Protein AF-A0A968P092-F1 (afdb_monomer_lite)

Foldseek 3Di:
DQKDQDFAFDADPVRHRPDTPGLGIHGHFDDDPDPVNRVVRVVVSQVVVQVVQVVVVHGDDDDQFAPPDQWADHDPPDPDPVVNVVCRRCSRGDDDDDDDDDDPVPDDD

Structure (mmCIF, N/CA/C/O backbone):
data_AF-A0A968P092-F1
#
_entry.id   AF-A0A968P092-F1
#
loop_
_atom_site.group_PDB
_atom_site.id
_atom_site.type_symbol
_atom_site.label_atom_id
_atom_site.label_alt_id
_atom_site.label_comp_id
_atom_site.label_asym_id
_atom_site.label_entity_id
_atom_site.label_seq_id
_atom_site.pdbx_PDB_ins_code
_atom_site.Cartn_x
_atom_site.Cartn_y
_atom_site.Cartn_z
_atom_site.occupancy
_atom_site.B_iso_or_equiv
_atom_site.auth_seq_id
_atom_site.auth_comp_id
_atom_site.auth_asym_id
_atom_site.auth_atom_id
_atom_site.pdbx_PDB_model_num
ATOM 1 N N . MET A 1 1 ? -6.587 -12.100 2.544 1.00 77.50 1 MET A N 1
ATOM 2 C CA . MET A 1 1 ? -5.274 -11.943 1.882 1.00 77.50 1 MET A CA 1
ATOM 3 C C . MET A 1 1 ? -4.815 -10.506 2.127 1.00 77.50 1 MET A C 1
ATOM 5 O O . MET A 1 1 ? -5.603 -9.626 1.806 1.00 77.50 1 MET A O 1
ATOM 9 N N . PRO A 1 2 ? -3.658 -10.258 2.777 1.00 91.38 2 PRO A N 1
ATOM 10 C CA . PRO A 1 2 ? -3.263 -8.918 3.245 1.00 91.38 2 PRO A CA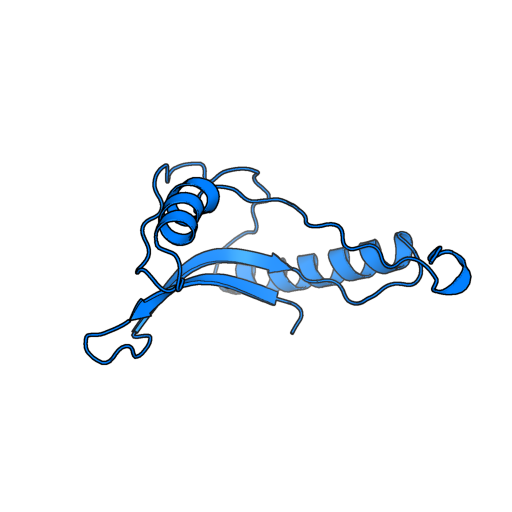 1
ATOM 11 C C . PRO A 1 2 ? -2.555 -8.051 2.192 1.00 91.38 2 PRO A C 1
ATOM 13 O O . PRO A 1 2 ? -2.361 -6.865 2.426 1.00 91.38 2 PRO A O 1
ATOM 16 N N . TYR A 1 3 ? -2.174 -8.626 1.049 1.00 92.88 3 TYR A N 1
ATOM 17 C CA . TYR A 1 3 ? -1.576 -7.908 -0.075 1.00 92.88 3 TYR A CA 1
ATOM 18 C C . TYR A 1 3 ? -2.461 -8.067 -1.304 1.00 92.88 3 TYR A C 1
ATOM 20 O O . TYR A 1 3 ? -2.926 -9.175 -1.583 1.00 92.88 3 TYR A O 1
ATOM 28 N N . VAL A 1 4 ? -2.668 -6.983 -2.041 1.00 87.69 4 VAL A N 1
ATOM 29 C CA . VAL A 1 4 ? -3.346 -6.996 -3.337 1.00 87.69 4 VAL A CA 1
ATOM 30 C C . VAL A 1 4 ? -2.455 -6.301 -4.347 1.00 87.69 4 VAL A C 1
ATOM 32 O O . VAL A 1 4 ? -2.027 -5.174 -4.129 1.00 87.69 4 VAL A O 1
ATOM 35 N N . VAL A 1 5 ? -2.158 -6.975 -5.454 1.00 82.69 5 VAL A N 1
ATOM 36 C CA . VAL A 1 5 ? -1.532 -6.314 -6.599 1.00 82.69 5 VAL A CA 1
ATOM 37 C C . VAL A 1 5 ? -2.628 -5.526 -7.300 1.00 82.69 5 VAL A C 1
ATOM 39 O O . VAL A 1 5 ? -3.518 -6.105 -7.925 1.00 82.69 5 VAL A O 1
ATOM 42 N N . GLU A 1 6 ? -2.596 -4.206 -7.157 1.00 75.12 6 GLU A N 1
ATOM 43 C CA . GLU A 1 6 ? -3.467 -3.337 -7.934 1.00 75.12 6 GLU A CA 1
ATOM 44 C C . GLU A 1 6 ? -2.934 -3.247 -9.356 1.00 75.12 6 GLU A C 1
ATOM 46 O O . GLU A 1 6 ? -1.741 -3.053 -9.579 1.00 75.12 6 GLU A O 1
ATOM 51 N N . GLY A 1 7 ? -3.820 -3.354 -10.336 1.00 69.56 7 GLY A N 1
ATOM 52 C CA . GLY A 1 7 ? -3.460 -3.299 -11.742 1.00 69.56 7 GLY A CA 1
ATOM 53 C C . GLY A 1 7 ? -4.636 -3.675 -12.623 1.00 69.56 7 GLY A C 1
ATOM 54 O O . GLY A 1 7 ? -5.754 -3.889 -12.148 1.00 69.56 7 GLY A O 1
ATOM 55 N N . TYR A 1 8 ? -4.373 -3.772 -13.921 1.00 65.88 8 TYR A N 1
ATOM 56 C CA . TYR A 1 8 ? -5.348 -4.306 -14.860 1.00 65.88 8 TYR A CA 1
ATOM 57 C C . TYR A 1 8 ? -4.868 -5.635 -15.394 1.00 65.88 8 TYR A C 1
ATOM 59 O O . TYR A 1 8 ? -3.732 -5.767 -15.845 1.00 65.88 8 TYR A O 1
ATOM 67 N N . HIS A 1 9 ? -5.795 -6.581 -15.389 1.00 64.19 9 HIS A N 1
ATOM 68 C CA . HIS A 1 9 ? -5.688 -7.771 -16.200 1.00 64.19 9 HIS A CA 1
ATOM 69 C C . HIS A 1 9 ? -5.830 -7.335 -17.655 1.00 64.19 9 HIS A C 1
ATOM 71 O O . HIS A 1 9 ? -6.822 -6.696 -18.008 1.00 64.19 9 HIS A O 1
ATOM 77 N N . VAL A 1 10 ? -4.841 -7.643 -18.478 1.00 61.31 10 VAL A N 1
ATOM 78 C CA . VAL A 1 10 ? -4.942 -7.614 -19.931 1.00 61.31 10 VAL A CA 1
ATOM 79 C C . VAL A 1 10 ? -5.604 -8.933 -20.330 1.00 61.31 10 VAL A C 1
ATOM 81 O O . VAL A 1 10 ? -5.007 -9.983 -20.093 1.00 61.31 10 VAL A O 1
ATOM 84 N N . PRO A 1 11 ? -6.839 -8.924 -20.853 1.00 62.50 11 PRO A N 1
ATOM 85 C CA . PRO A 1 11 ? -7.464 -10.117 -21.377 1.00 62.50 11 PRO A CA 1
ATOM 86 C C . PRO A 1 11 ? -6.946 -10.435 -22.782 1.00 62.50 11 PRO A C 1
ATOM 88 O O . PRO A 1 11 ? -6.566 -9.530 -23.531 1.00 62.50 11 PRO A O 1
ATOM 91 N N . ASP A 1 12 ? -6.987 -11.706 -23.159 1.00 66.50 12 ASP A N 1
ATOM 92 C CA . ASP A 1 12 ? -6.947 -12.131 -24.554 1.00 66.50 12 ASP A CA 1
ATOM 93 C C . ASP A 1 12 ? -8.307 -11.937 -25.254 1.00 66.50 12 ASP A C 1
ATOM 95 O O . ASP A 1 12 ? -9.233 -11.310 -24.730 1.00 66.50 12 ASP A O 1
ATOM 99 N N . GLN A 1 13 ? -8.419 -12.457 -26.479 1.00 72.38 13 GLN A N 1
ATOM 100 C CA . GLN A 1 13 ? -9.634 -12.373 -27.294 1.00 72.38 13 GLN A CA 1
ATOM 101 C C . GLN A 1 13 ? -10.823 -13.145 -26.697 1.00 72.38 13 GLN A C 1
ATOM 103 O O . GLN A 1 13 ? -11.964 -12.819 -27.020 1.00 72.38 13 GLN A O 1
ATOM 108 N N . ASP A 1 14 ? -10.566 -14.098 -25.797 1.00 78.50 14 ASP A N 1
ATOM 109 C CA . ASP A 1 14 ? -11.570 -14.907 -25.102 1.00 78.50 14 ASP A CA 1
ATOM 110 C C . ASP A 1 14 ? -11.868 -14.374 -23.687 1.00 78.50 14 ASP A C 1
ATOM 112 O O . ASP A 1 14 ? -12.565 -15.014 -22.898 1.00 78.50 14 ASP A O 1
ATOM 116 N N . PHE A 1 15 ? -11.375 -13.172 -23.366 1.00 62.81 15 PHE A N 1
ATOM 117 C CA . PHE A 1 15 ? -11.484 -12.521 -22.059 1.00 62.81 15 PHE A CA 1
ATOM 118 C C . PHE A 1 15 ? -10.734 -13.221 -20.912 1.00 62.81 15 PHE A C 1
ATOM 120 O O . PHE A 1 15 ? -10.946 -12.875 -19.745 1.00 62.81 15 PHE A O 1
ATOM 127 N N . ALA A 1 16 ? -9.825 -14.154 -21.205 1.00 67.62 16 ALA A N 1
ATOM 128 C CA . ALA A 1 16 ? -8.955 -14.748 -20.198 1.00 67.62 16 ALA A CA 1
ATOM 129 C C . ALA A 1 16 ? -7.778 -13.810 -19.894 1.00 67.62 16 ALA A C 1
ATOM 131 O O . ALA A 1 16 ? -7.174 -13.236 -20.795 1.00 67.62 16 ALA A O 1
ATOM 132 N N . ALA A 1 17 ? -7.447 -13.619 -18.614 1.00 62.88 17 ALA A N 1
ATOM 133 C CA . ALA A 1 17 ? -6.340 -12.750 -18.217 1.00 62.88 17 ALA A CA 1
ATOM 134 C C . ALA A 1 17 ? -4.989 -13.346 -18.655 1.00 62.88 17 ALA A C 1
ATOM 136 O O . ALA A 1 17 ? -4.609 -14.410 -18.171 1.00 62.88 17 ALA A O 1
ATOM 137 N N . VAL A 1 18 ? -4.261 -12.648 -19.529 1.00 65.94 18 VAL A N 1
ATOM 138 C CA . VAL A 1 18 ? -2.942 -13.069 -20.041 1.00 65.94 18 VAL A CA 1
ATOM 139 C C . VAL A 1 18 ? -1.773 -12.293 -19.450 1.00 65.94 18 VAL A C 1
ATOM 141 O O . VAL A 1 18 ? -0.649 -12.784 -19.463 1.00 65.94 18 VAL A O 1
ATOM 144 N N . ASP A 1 19 ? -2.021 -11.096 -18.924 1.00 60.69 19 ASP A N 1
ATOM 145 C CA . ASP A 1 19 ? -0.997 -10.266 -18.292 1.00 60.69 19 ASP A CA 1
ATOM 146 C C . ASP A 1 19 ? -1.635 -9.403 -17.197 1.00 60.69 19 ASP A C 1
ATOM 148 O O . ASP A 1 19 ? -2.813 -9.054 -17.279 1.00 60.69 19 ASP A O 1
ATOM 152 N N . ILE A 1 20 ? -0.876 -9.055 -16.164 1.00 60.59 20 ILE A N 1
ATOM 153 C CA . ILE A 1 20 ? -1.277 -8.055 -15.175 1.00 60.59 20 ILE A CA 1
ATOM 154 C C . ILE A 1 20 ? -0.273 -6.932 -15.316 1.00 60.59 20 ILE A C 1
ATOM 156 O O . ILE A 1 20 ? 0.908 -7.144 -15.082 1.00 60.59 20 ILE A O 1
ATOM 160 N N . LYS A 1 21 ? -0.737 -5.728 -15.650 1.00 65.69 21 LYS A N 1
ATOM 161 C CA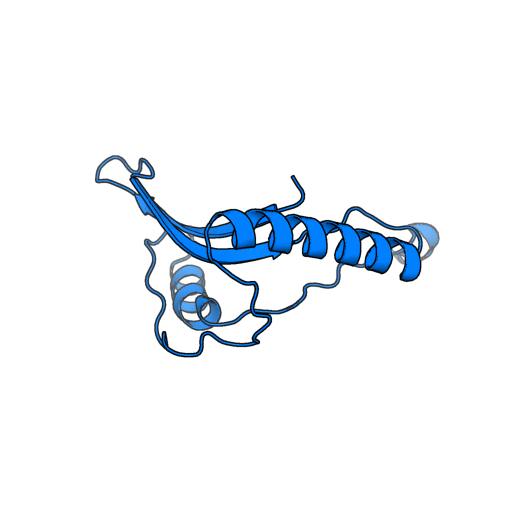 . LYS A 1 21 ? 0.101 -4.529 -15.554 1.00 65.69 21 LYS A CA 1
ATOM 162 C C . LYS A 1 21 ? -0.010 -3.993 -14.128 1.00 65.69 21 LYS A C 1
ATOM 164 O O . LYS A 1 21 ? -1.016 -3.329 -13.840 1.00 65.69 21 LYS A O 1
ATOM 169 N N . PRO A 1 22 ? 0.931 -4.323 -13.217 1.00 68.94 22 PRO A N 1
ATOM 170 C CA . PRO A 1 22 ? 0.838 -3.895 -11.833 1.00 68.94 22 PRO A CA 1
ATOM 171 C C . PRO A 1 22 ? 0.986 -2.376 -11.776 1.00 68.94 22 PRO A C 1
ATOM 173 O O . PRO A 1 22 ? 1.979 -1.808 -12.219 1.00 68.94 22 PRO A O 1
ATOM 176 N N . LYS A 1 23 ? -0.022 -1.716 -11.219 1.00 75.56 23 LYS A N 1
ATOM 177 C CA . LYS A 1 23 ? 0.047 -0.321 -10.789 1.00 75.56 23 LYS A CA 1
ATOM 178 C C . LYS A 1 23 ? 0.872 -0.215 -9.505 1.00 75.56 23 LYS A C 1
ATOM 180 O O 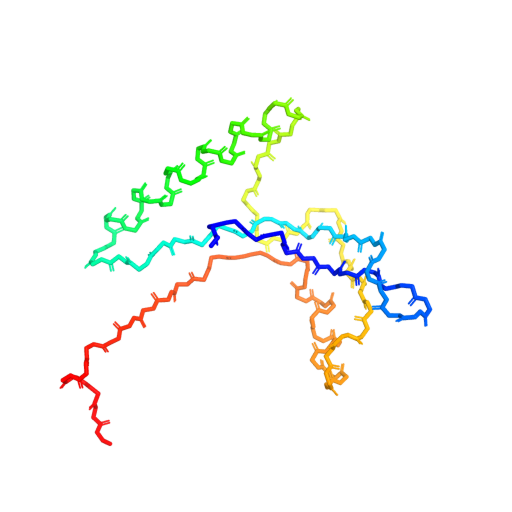. LYS A 1 23 ? 1.650 0.725 -9.357 1.00 75.56 23 LYS A O 1
ATOM 185 N N . GLY A 1 24 ? 0.678 -1.155 -8.580 1.00 83.12 24 GLY A N 1
ATOM 186 C CA . GLY A 1 24 ? 1.335 -1.180 -7.277 1.00 83.12 24 GLY A CA 1
ATOM 187 C C . GLY A 1 24 ? 0.814 -2.303 -6.383 1.00 83.12 24 GLY A C 1
ATOM 188 O O . GLY A 1 24 ? 0.070 -3.177 -6.827 1.00 83.12 24 GLY A O 1
ATOM 189 N N . VAL A 1 25 ? 1.208 -2.272 -5.111 1.00 89.50 25 VAL A N 1
ATOM 190 C CA . VAL A 1 25 ? 0.769 -3.233 -4.093 1.00 89.50 25 VAL A CA 1
ATOM 191 C C . VAL A 1 25 ? 0.019 -2.489 -2.994 1.00 89.50 25 VAL A C 1
ATOM 193 O O . VAL A 1 25 ? 0.556 -1.567 -2.386 1.00 89.50 25 VAL A O 1
ATOM 196 N N . GLU A 1 26 ? -1.210 -2.911 -2.724 1.00 92.00 26 GLU A N 1
ATOM 197 C CA . GLU A 1 26 ? -2.026 -2.451 -1.607 1.00 92.00 26 GLU A CA 1
ATOM 198 C C . GLU A 1 26 ? -1.817 -3.380 -0.402 1.00 92.00 26 GLU A C 1
ATOM 200 O O . GLU A 1 26 ? -1.951 -4.603 -0.512 1.00 92.00 26 GLU A O 1
ATOM 205 N N . ILE A 1 27 ? -1.497 -2.800 0.758 1.00 95.25 27 ILE A N 1
ATOM 206 C CA . ILE A 1 27 ? -1.457 -3.501 2.046 1.00 95.25 27 ILE A CA 1
ATOM 207 C C . ILE A 1 27 ? -2.799 -3.283 2.747 1.00 95.25 27 ILE A C 1
ATOM 209 O O . ILE A 1 27 ? -3.140 -2.155 3.092 1.00 95.25 27 ILE A O 1
ATOM 213 N N . ARG A 1 28 ? -3.530 -4.367 3.016 1.00 95.75 28 ARG A N 1
ATOM 214 C CA . ARG A 1 28 ? -4.803 -4.356 3.747 1.00 95.75 28 ARG A CA 1
ATOM 215 C C . ARG A 1 28 ? -4.596 -4.871 5.162 1.00 95.75 28 ARG A C 1
ATOM 217 O O . ARG A 1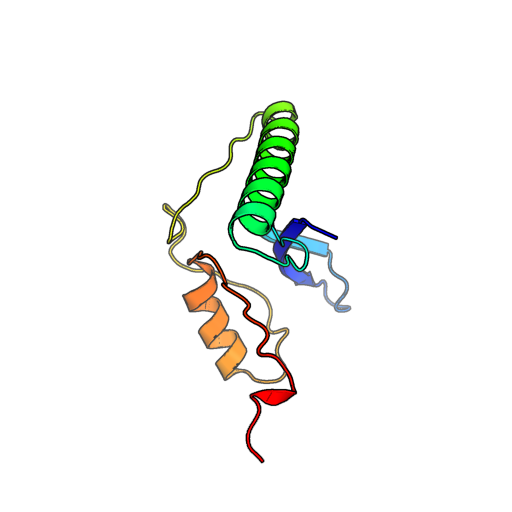 28 ? -4.298 -6.052 5.364 1.00 95.75 28 ARG A O 1
ATOM 224 N N . THR A 1 29 ? -4.760 -3.988 6.141 1.00 96.38 29 THR A N 1
ATOM 225 C CA . THR A 1 29 ? -4.729 -4.362 7.557 1.00 96.38 29 THR A CA 1
ATOM 226 C C . THR A 1 29 ? -5.988 -5.149 7.941 1.00 96.38 29 THR A C 1
ATOM 228 O O . THR A 1 29 ? -7.043 -4.987 7.320 1.00 96.38 29 THR A O 1
ATOM 231 N N . PRO A 1 30 ? -5.904 -6.048 8.940 1.00 96.00 30 PRO A N 1
ATOM 232 C CA . PRO A 1 30 ? -7.098 -6.628 9.543 1.00 96.00 30 PRO A CA 1
ATOM 233 C C . PRO A 1 30 ? -7.917 -5.548 10.263 1.00 96.00 30 PRO A C 1
ATOM 235 O O . PRO A 1 30 ? -7.413 -4.467 10.570 1.00 96.00 30 PRO A O 1
ATOM 238 N N . VAL A 1 31 ? -9.175 -5.867 10.577 1.00 95.50 31 VAL A N 1
ATOM 239 C CA . VAL A 1 31 ? -9.966 -5.048 11.503 1.00 95.50 31 VAL A CA 1
ATOM 240 C C . VAL A 1 31 ? -9.236 -4.999 12.842 1.00 95.50 31 VAL A C 1
ATOM 242 O O . VAL A 1 31 ? -8.856 -6.043 13.369 1.00 95.50 31 VAL A O 1
ATOM 245 N N . ALA A 1 32 ? -9.054 -3.794 13.370 1.00 96.00 32 ALA A N 1
ATOM 246 C CA . ALA A 1 32 ? -8.369 -3.541 14.627 1.00 96.00 32 ALA A CA 1
ATOM 247 C C . ALA A 1 32 ? -9.307 -2.833 15.607 1.00 96.00 32 ALA A C 1
ATOM 249 O O . ALA A 1 32 ? -10.166 -2.046 15.204 1.00 96.00 32 ALA A O 1
ATOM 250 N N . SER A 1 33 ? -9.121 -3.103 16.895 1.00 94.94 33 SER A N 1
ATOM 251 C CA . SER A 1 33 ? -9.876 -2.469 17.979 1.00 94.94 33 SER A CA 1
ATOM 252 C C . SER A 1 33 ? -9.323 -1.095 18.374 1.00 94.94 33 SER A C 1
ATOM 254 O O . SER A 1 33 ? -10.005 -0.321 19.046 1.00 94.94 33 SER A O 1
ATOM 256 N N . SER A 1 34 ? -8.101 -0.777 17.939 1.00 95.62 34 SER A N 1
ATOM 257 C CA . SER A 1 34 ? -7.442 0.503 18.186 1.00 95.62 34 SER A CA 1
ATOM 258 C C . SER A 1 34 ? -6.527 0.910 17.029 1.00 95.62 34 SER A C 1
ATOM 260 O O . SER A 1 34 ? -6.172 0.105 16.160 1.00 95.62 34 SER A O 1
ATOM 262 N N . LEU A 1 35 ? -6.125 2.183 17.023 1.00 95.69 35 LEU A N 1
ATOM 263 C CA . LEU A 1 35 ? -5.175 2.701 16.042 1.00 95.69 35 LEU A CA 1
ATOM 264 C C . LEU A 1 35 ? -3.802 2.034 16.197 1.00 95.69 35 LEU A C 1
ATOM 266 O O . LEU A 1 35 ? -3.168 1.690 15.205 1.00 95.69 35 LEU A O 1
ATOM 270 N N . GLU A 1 36 ? -3.359 1.814 17.432 1.00 97.88 36 GLU A N 1
ATOM 271 C CA . GLU A 1 36 ? -2.074 1.195 17.762 1.00 97.88 36 GLU A CA 1
ATOM 272 C C . GLU A 1 36 ? -1.985 -0.236 17.224 1.00 97.88 36 GLU A C 1
ATOM 274 O O . GLU A 1 36 ? -0.984 -0.603 16.608 1.00 97.88 36 GLU A O 1
ATOM 279 N N . GLU A 1 37 ? -3.047 -1.029 17.394 1.00 97.75 37 GLU A N 1
ATOM 280 C CA . GLU A 1 37 ? -3.130 -2.388 16.851 1.00 97.75 37 GLU A CA 1
ATOM 281 C C . GLU A 1 37 ? -3.090 -2.384 15.312 1.00 97.75 37 GLU A C 1
ATOM 283 O O . GLU A 1 37 ? -2.391 -3.198 14.691 1.00 97.75 37 GLU A O 1
ATOM 288 N N . CYS A 1 38 ? -3.790 -1.432 14.685 1.00 97.56 38 CYS A N 1
ATOM 289 C CA . CYS A 1 38 ? -3.780 -1.258 13.233 1.00 97.56 38 CYS A CA 1
ATOM 290 C C . CYS A 1 38 ? -2.377 -0.901 12.716 1.00 97.56 38 CYS A C 1
ATOM 292 O O . CYS A 1 38 ? -1.886 -1.522 11.772 1.00 97.56 38 CYS A O 1
ATOM 294 N N . LEU A 1 39 ? -1.699 0.053 13.364 1.00 97.56 39 LEU A N 1
ATOM 295 C CA . LEU A 1 39 ? -0.352 0.494 12.993 1.00 97.56 39 LEU A CA 1
ATOM 296 C C . LEU A 1 39 ? 0.690 -0.613 13.186 1.00 97.56 39 LEU A C 1
ATOM 298 O O . LEU A 1 39 ? 1.519 -0.819 12.301 1.00 97.56 39 LEU A O 1
ATOM 302 N N . ALA A 1 40 ? 0.618 -1.377 14.279 1.00 98.19 40 ALA A N 1
ATOM 303 C CA . ALA A 1 40 ? 1.498 -2.525 14.506 1.00 98.19 40 ALA A CA 1
ATOM 304 C C . ALA A 1 40 ? 1.310 -3.615 13.432 1.00 98.19 40 ALA A C 1
ATOM 306 O O . ALA A 1 40 ? 2.279 -4.210 12.940 1.00 98.19 40 ALA A O 1
ATOM 307 N N . SER A 1 41 ? 0.058 -3.847 13.022 1.00 97.81 41 SER A N 1
ATOM 308 C CA . SER A 1 41 ? -0.266 -4.755 11.920 1.00 97.81 41 SER A CA 1
ATOM 309 C C . SER A 1 41 ? 0.293 -4.243 10.593 1.00 97.81 41 SER A C 1
ATOM 311 O O . SER A 1 41 ? 0.941 -5.000 9.868 1.00 97.81 41 SER A O 1
ATOM 313 N N . PHE A 1 42 ? 0.098 -2.957 10.288 1.00 97.44 42 PHE A N 1
ATOM 314 C CA . PHE A 1 42 ? 0.633 -2.325 9.084 1.00 97.44 42 PHE A CA 1
ATOM 315 C C . PHE A 1 42 ? 2.161 -2.419 9.019 1.00 97.44 42 PHE A C 1
ATOM 317 O O . PHE A 1 42 ? 2.698 -2.858 8.005 1.00 97.44 42 PHE A O 1
ATOM 324 N N . GLU A 1 43 ? 2.864 -2.087 10.104 1.00 98.06 43 GLU A N 1
ATOM 325 C CA . GLU A 1 43 ? 4.325 -2.162 10.168 1.00 98.06 43 GLU A CA 1
ATOM 326 C C . GLU A 1 43 ? 4.829 -3.588 9.910 1.00 98.06 43 GLU A C 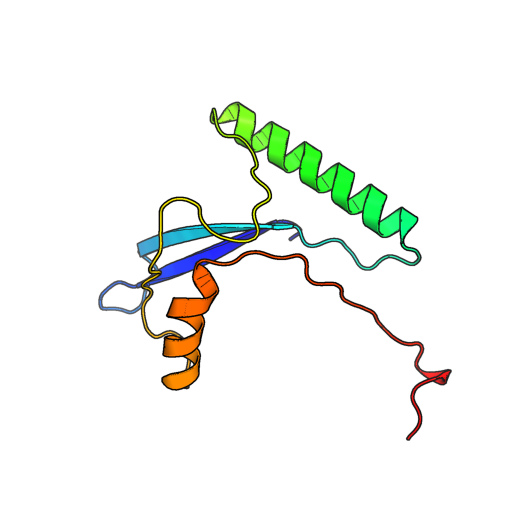1
ATOM 328 O O . GLU A 1 43 ? 5.756 -3.799 9.123 1.00 98.06 43 GLU A O 1
ATOM 333 N N . THR A 1 44 ? 4.184 -4.584 10.521 1.00 98.31 44 THR A N 1
ATOM 334 C CA . THR A 1 44 ? 4.518 -5.998 10.307 1.00 98.31 44 THR A CA 1
ATOM 335 C C . THR A 1 44 ? 4.349 -6.394 8.841 1.00 98.31 44 THR A C 1
ATOM 337 O O . THR A 1 44 ? 5.216 -7.060 8.268 1.00 98.31 44 THR A O 1
ATOM 340 N N . LEU A 1 45 ? 3.241 -5.986 8.217 1.00 97.88 45 LEU A N 1
ATOM 341 C CA . LEU A 1 45 ? 2.957 -6.289 6.816 1.00 97.88 45 LEU A CA 1
ATOM 342 C C . LEU A 1 45 ? 3.917 -5.565 5.865 1.00 97.88 45 LEU A C 1
ATOM 344 O O . LEU A 1 45 ? 4.386 -6.179 4.904 1.00 97.88 45 LEU A O 1
ATOM 348 N N . LEU A 1 46 ? 4.252 -4.305 6.140 1.00 97.44 46 LEU A N 1
ATOM 349 C CA . LEU A 1 46 ? 5.202 -3.531 5.346 1.00 97.44 46 LEU A CA 1
ATOM 350 C C . LEU A 1 46 ? 6.600 -4.153 5.391 1.00 97.44 46 LEU A C 1
ATOM 352 O O . LEU A 1 46 ? 7.207 -4.348 4.341 1.00 97.44 46 LEU A O 1
ATOM 356 N N . ARG A 1 47 ? 7.087 -4.533 6.578 1.00 98.00 47 ARG A N 1
ATOM 357 C CA . ARG A 1 47 ? 8.396 -5.191 6.727 1.00 98.00 47 ARG A CA 1
ATOM 358 C C . ARG A 1 47 ? 8.465 -6.496 5.938 1.00 98.00 47 ARG A C 1
ATOM 360 O O . ARG A 1 47 ? 9.433 -6.725 5.224 1.00 98.00 47 ARG A O 1
ATOM 367 N N . ARG A 1 48 ? 7.420 -7.326 6.012 1.00 97.31 48 ARG A N 1
ATOM 368 C CA . ARG A 1 48 ? 7.335 -8.576 5.235 1.00 97.31 48 ARG A CA 1
ATOM 369 C C . ARG A 1 48 ? 7.369 -8.323 3.727 1.00 97.31 48 ARG A C 1
ATOM 371 O O . ARG A 1 48 ? 8.072 -9.037 3.019 1.00 97.31 48 ARG A O 1
ATOM 378 N N . LEU A 1 49 ? 6.655 -7.300 3.248 1.00 96.00 49 LEU A N 1
ATOM 379 C CA . LEU A 1 49 ? 6.686 -6.907 1.837 1.00 96.00 49 LEU A CA 1
ATOM 380 C C . LEU A 1 49 ? 8.086 -6.439 1.420 1.00 96.00 49 LEU A C 1
ATOM 382 O O . LEU A 1 49 ? 8.582 -6.854 0.380 1.00 96.00 49 LEU A O 1
ATOM 386 N N . GLN A 1 50 ? 8.734 -5.606 2.237 1.00 97.19 50 GLN A N 1
ATOM 387 C CA . GLN A 1 50 ? 10.095 -5.134 1.980 1.00 97.19 50 GLN A CA 1
ATOM 388 C C . GLN A 1 50 ? 11.097 -6.288 1.908 1.00 97.19 50 GLN A C 1
ATOM 390 O O . GLN A 1 50 ? 11.932 -6.292 1.011 1.00 97.19 50 GLN A O 1
ATOM 395 N N . THR A 1 51 ? 11.004 -7.274 2.807 1.00 97.31 51 THR A N 1
ATOM 396 C CA . THR A 1 51 ? 11.858 -8.470 2.766 1.00 97.31 51 THR A CA 1
ATOM 397 C C . THR A 1 51 ? 11.661 -9.250 1.469 1.00 97.31 51 THR A C 1
ATOM 399 O O . THR A 1 51 ? 12.640 -9.512 0.781 1.00 97.31 51 THR A O 1
ATOM 402 N N . ALA A 1 52 ? 10.412 -9.545 1.097 1.00 95.50 52 ALA A N 1
ATOM 403 C CA . ALA A 1 52 ? 10.117 -10.289 -0.127 1.00 95.50 52 ALA A CA 1
ATOM 404 C C . ALA A 1 52 ? 10.573 -9.545 -1.396 1.00 95.50 52 ALA A C 1
ATOM 406 O O . ALA A 1 52 ? 11.117 -10.149 -2.310 1.00 95.50 52 ALA A O 1
ATOM 407 N N . LEU A 1 53 ? 10.394 -8.221 -1.460 1.00 94.94 53 LEU A N 1
ATOM 408 C CA . LEU A 1 53 ? 10.859 -7.428 -2.602 1.00 94.94 53 LEU A CA 1
ATOM 409 C C . LEU A 1 53 ? 12.387 -7.343 -2.672 1.00 94.94 53 LEU A C 1
ATOM 411 O O . LEU A 1 53 ? 12.941 -7.352 -3.768 1.00 94.94 53 LEU A O 1
ATOM 415 N N . ALA A 1 54 ? 13.068 -7.282 -1.525 1.00 97.19 54 ALA A N 1
ATOM 416 C CA . ALA A 1 54 ? 14.524 -7.229 -1.481 1.00 97.19 54 ALA A CA 1
ATOM 417 C C . ALA A 1 54 ? 15.173 -8.514 -2.024 1.00 97.19 54 ALA A C 1
ATOM 419 O O . ALA A 1 54 ? 16.222 -8.428 -2.661 1.00 97.19 54 ALA A O 1
ATOM 420 N N . GLU A 1 55 ? 14.544 -9.678 -1.824 1.00 96.81 55 GLU A N 1
ATOM 421 C CA . GLU A 1 55 ? 14.976 -10.959 -2.414 1.00 96.81 55 GLU A CA 1
ATOM 422 C C . GLU A 1 55 ? 14.976 -10.917 -3.954 1.00 96.81 55 GLU A C 1
ATOM 424 O O . GLU A 1 55 ? 15.813 -11.553 -4.588 1.00 96.81 55 GLU A O 1
ATOM 429 N N . GLU A 1 56 ? 14.120 -10.078 -4.541 1.00 95.62 56 GLU A N 1
ATOM 430 C CA . GLU A 1 56 ? 14.004 -9.842 -5.984 1.00 95.62 56 GLU A CA 1
ATOM 431 C C . GLU A 1 56 ? 14.755 -8.577 -6.456 1.00 95.62 56 GLU A C 1
ATOM 433 O O . GLU A 1 56 ? 14.590 -8.120 -7.588 1.00 95.62 56 GLU A O 1
ATOM 438 N N . GLY A 1 57 ? 15.567 -7.956 -5.591 1.00 97.19 57 GLY A N 1
ATOM 439 C CA . GLY A 1 57 ? 16.312 -6.732 -5.914 1.00 97.19 57 GLY A CA 1
ATOM 440 C C . GLY A 1 57 ? 15.445 -5.473 -6.061 1.00 97.19 57 GLY A C 1
ATOM 441 O O . GLY A 1 57 ? 15.888 -4.483 -6.644 1.00 97.19 57 GLY A O 1
ATOM 442 N N . MET A 1 58 ? 14.219 -5.491 -5.537 1.00 94.69 58 MET A N 1
ATOM 443 C CA . MET A 1 58 ? 13.266 -4.380 -5.564 1.00 94.69 58 MET A CA 1
ATOM 444 C C . MET A 1 58 ? 13.141 -3.692 -4.196 1.00 94.69 58 MET A C 1
ATOM 446 O O . MET A 1 58 ? 13.535 -4.224 -3.158 1.00 94.69 58 MET A O 1
ATOM 450 N N . SER A 1 59 ? 12.554 -2.493 -4.176 1.00 93.94 59 SER A N 1
ATOM 451 C CA . SER A 1 59 ? 12.262 -1.741 -2.951 1.00 93.94 59 SER A CA 1
ATOM 452 C C . SER A 1 59 ? 10.864 -1.122 -2.982 1.00 93.94 59 SER A C 1
ATOM 454 O O . SER A 1 59 ? 10.289 -0.880 -4.043 1.00 93.94 59 SER A O 1
ATOM 456 N N . VAL A 1 60 ? 10.294 -0.880 -1.798 1.00 93.00 60 VAL 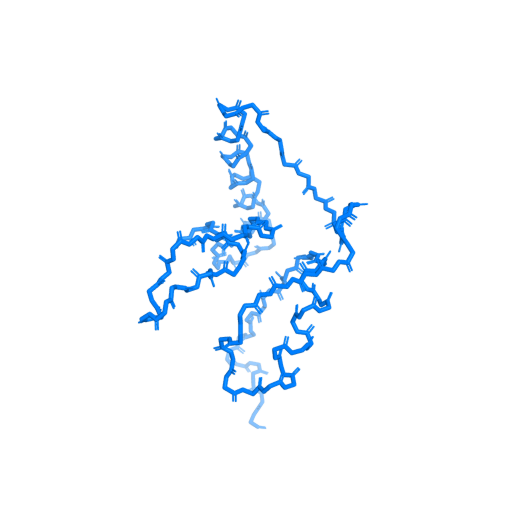A N 1
ATOM 457 C CA . VAL A 1 60 ? 9.001 -0.196 -1.663 1.00 93.00 60 VAL A CA 1
ATOM 458 C C . VAL A 1 60 ? 9.204 1.312 -1.785 1.00 93.00 60 VAL A C 1
ATOM 460 O O . VAL A 1 60 ? 10.061 1.878 -1.108 1.00 93.00 60 VAL A O 1
ATOM 463 N N . ALA A 1 61 ? 8.348 1.968 -2.566 1.00 90.38 61 ALA A N 1
ATOM 464 C CA . ALA A 1 61 ? 8.197 3.418 -2.579 1.00 90.38 61 ALA A CA 1
ATOM 465 C C . ALA A 1 61 ? 6.758 3.791 -2.195 1.00 90.38 61 ALA A C 1
ATOM 467 O O . ALA A 1 61 ? 5.805 3.242 -2.744 1.00 90.38 61 ALA A O 1
ATOM 468 N N . ALA A 1 62 ? 6.604 4.730 -1.261 1.00 88.94 62 ALA A N 1
ATOM 469 C CA . ALA A 1 62 ? 5.315 5.318 -0.909 1.00 88.94 62 ALA A CA 1
ATOM 470 C C . ALA A 1 62 ? 5.220 6.704 -1.555 1.00 88.94 62 ALA A C 1
ATOM 472 O O . ALA A 1 62 ? 5.902 7.638 -1.138 1.00 88.94 62 ALA A O 1
ATOM 473 N N . LEU A 1 63 ? 4.412 6.820 -2.604 1.00 88.44 63 LEU A N 1
ATOM 474 C CA . LEU A 1 63 ? 4.257 8.030 -3.412 1.00 88.44 63 LEU A CA 1
ATOM 475 C C . LEU A 1 63 ? 2.770 8.316 -3.584 1.00 88.44 63 LEU A C 1
ATOM 477 O O . LEU A 1 63 ? 1.981 7.386 -3.574 1.00 88.44 63 LEU A O 1
ATOM 481 N N . SER A 1 64 ? 2.375 9.572 -3.779 1.00 87.88 64 SER A N 1
ATOM 482 C CA . SER A 1 64 ? 0.979 9.905 -4.107 1.00 87.88 64 SER A CA 1
ATOM 483 C C . SER A 1 64 ? 0.660 9.765 -5.598 1.00 87.88 64 SER A C 1
ATOM 485 O O . SER A 1 64 ? -0.505 9.697 -5.981 1.00 87.88 64 SER A O 1
ATOM 487 N N . HIS A 1 65 ? 1.692 9.725 -6.442 1.00 85.88 65 HIS A N 1
ATOM 488 C CA . HIS A 1 65 ? 1.593 9.645 -7.894 1.00 85.88 65 HIS A CA 1
ATOM 489 C C . HIS A 1 65 ? 2.790 8.895 -8.482 1.00 85.88 65 HIS A C 1
ATOM 491 O O . HIS A 1 65 ? 3.880 8.895 -7.902 1.00 85.88 65 HIS A O 1
ATOM 497 N N . HIS A 1 66 ? 2.597 8.262 -9.638 1.00 83.19 66 HIS A N 1
ATOM 498 C CA . HIS A 1 66 ? 3.675 7.570 -10.330 1.00 83.19 66 HIS A CA 1
ATOM 499 C C . HIS A 1 66 ? 4.661 8.609 -10.908 1.00 83.19 66 HIS A C 1
ATOM 501 O O . HIS A 1 66 ? 4.236 9.557 -11.568 1.00 83.19 66 HIS A O 1
ATOM 507 N N . PRO A 1 67 ? 5.981 8.473 -10.680 1.00 81.75 67 PRO A N 1
ATOM 508 C CA . PRO A 1 67 ? 6.942 9.531 -11.007 1.00 81.75 67 PRO A CA 1
ATOM 509 C C . PRO A 1 67 ? 7.219 9.682 -12.511 1.00 81.75 67 PRO A C 1
ATOM 511 O O . PRO A 1 67 ? 7.626 10.753 -12.956 1.00 81.75 67 PRO A O 1
ATOM 514 N N . LEU A 1 68 ? 7.038 8.610 -13.291 1.00 82.19 68 LEU A N 1
ATOM 515 C CA . LEU A 1 68 ? 7.348 8.573 -14.729 1.00 82.19 68 LEU A CA 1
ATOM 516 C C . LEU A 1 68 ? 6.092 8.450 -15.601 1.00 82.19 68 LEU A C 1
ATOM 518 O O . LEU A 1 68 ? 5.874 9.263 -16.497 1.00 82.19 68 LEU A O 1
ATOM 522 N N . GLU A 1 69 ? 5.255 7.456 -15.313 1.00 78.06 69 GLU A N 1
ATOM 523 C CA . GLU A 1 69 ? 3.977 7.248 -15.990 1.00 78.06 69 GLU A CA 1
ATOM 524 C C . GLU A 1 69 ? 2.955 8.345 -15.679 1.00 78.06 69 GLU A C 1
ATOM 526 O O . GLU A 1 69 ? 2.607 8.595 -14.527 1.00 78.06 69 GLU A O 1
ATOM 531 N N . LYS A 1 70 ? 2.444 8.974 -16.741 1.00 74.12 70 LYS A N 1
ATOM 532 C CA . LYS A 1 70 ? 1.423 10.038 -16.680 1.00 74.12 70 LYS A CA 1
ATOM 533 C C . LYS A 1 70 ? 0.064 9.592 -17.201 1.00 74.12 70 LYS A C 1
ATOM 535 O O . LYS A 1 70 ? -0.915 10.320 -17.092 1.00 74.12 70 LYS A O 1
ATOM 540 N N . THR A 1 71 ? 0.018 8.416 -17.810 1.00 71.31 71 THR A N 1
ATOM 541 C CA . THR A 1 71 ? -1.176 7.860 -18.429 1.00 71.31 71 THR A CA 1
ATOM 542 C C . THR A 1 71 ? -1.242 6.397 -18.074 1.00 71.31 71 THR A C 1
ATOM 544 O O . THR A 1 71 ? -0.287 5.663 -18.319 1.00 71.31 71 THR A O 1
ATOM 547 N N . PHE A 1 72 ? -2.373 5.962 -17.541 1.00 70.62 72 PHE A N 1
ATOM 548 C CA . PHE A 1 72 ? -2.629 4.551 -17.354 1.00 70.62 72 PHE A CA 1
ATOM 549 C C . PHE A 1 72 ? -3.643 4.091 -18.404 1.00 70.62 72 PHE A C 1
ATOM 551 O O . PHE A 1 72 ? -4.654 4.758 -18.607 1.00 70.62 72 PHE A O 1
ATOM 558 N N . SER A 1 73 ? -3.381 2.961 -19.076 1.00 67.69 73 SER A N 1
ATOM 559 C CA . SER A 1 73 ? -4.340 2.352 -20.002 1.00 67.69 73 SER A CA 1
ATOM 560 C C . SER A 1 73 ? -4.603 0.885 -19.704 1.00 67.69 73 SER A C 1
ATOM 562 O O . SER A 1 73 ? -3.689 0.060 -19.723 1.00 67.69 73 SER A O 1
ATOM 564 N N . GLY A 1 74 ? -5.867 0.574 -19.420 1.00 67.69 74 GLY A N 1
ATOM 565 C CA . GLY A 1 74 ? -6.368 -0.765 -19.157 1.00 67.69 74 GLY A CA 1
ATOM 566 C C . GLY A 1 74 ? -7.647 -1.044 -19.953 1.00 67.69 74 GLY A C 1
ATOM 567 O O . GLY A 1 74 ? -8.346 -0.113 -20.345 1.00 67.69 74 GLY A O 1
ATOM 568 N N . PRO A 1 75 ? -7.977 -2.315 -20.205 1.00 65.94 75 PRO A N 1
ATOM 569 C CA . PRO A 1 75 ? -9.197 -2.720 -20.897 1.00 65.94 75 PRO A CA 1
ATOM 570 C C . PRO A 1 75 ? -10.452 -2.318 -20.113 1.00 65.94 75 PRO A C 1
ATOM 572 O O . PRO A 1 75 ? -10.447 -2.255 -18.879 1.00 65.94 75 PRO A O 1
ATOM 575 N N . GLN A 1 76 ? -11.554 -2.082 -20.827 1.00 71.44 76 GLN A N 1
ATOM 576 C CA . GLN A 1 76 ? -12.835 -1.737 -20.215 1.00 71.44 76 GLN A CA 1
ATOM 577 C C . GLN A 1 76 ? -13.438 -2.951 -19.495 1.00 71.44 76 GLN A C 1
ATOM 579 O O . GLN A 1 76 ? -14.156 -3.751 -20.084 1.00 71.44 76 GLN A O 1
ATOM 584 N N . ASN A 1 77 ? -13.166 -3.073 -18.196 1.00 65.12 77 ASN A N 1
ATOM 585 C CA . ASN A 1 77 ? -13.723 -4.122 -17.334 1.00 65.12 77 ASN A CA 1
ATOM 586 C C . ASN A 1 77 ? -14.918 -3.647 -16.481 1.00 65.12 77 ASN A C 1
ATOM 588 O O . ASN A 1 77 ? -15.542 -4.443 -15.777 1.00 65.12 77 ASN A O 1
ATOM 592 N N . LYS A 1 78 ? -15.250 -2.348 -16.517 1.00 62.62 78 LYS A N 1
ATOM 593 C CA . LYS A 1 78 ? -16.400 -1.773 -15.806 1.00 62.62 78 LYS A CA 1
ATOM 594 C C . LYS A 1 78 ? -17.624 -1.741 -16.720 1.00 62.62 78 LYS A C 1
ATOM 596 O O . LYS A 1 78 ? -17.547 -1.304 -17.866 1.00 62.62 78 LYS A O 1
ATOM 601 N N . ARG A 1 79 ? -18.785 -2.125 -16.167 1.00 66.62 79 ARG A N 1
ATOM 602 C CA . ARG A 1 79 ? -20.098 -2.055 -16.850 1.00 66.62 79 ARG A CA 1
ATOM 603 C C . ARG A 1 79 ? -20.430 -0.645 -17.357 1.00 66.62 79 ARG A C 1
ATOM 605 O O . ARG A 1 79 ? -21.182 -0.500 -18.311 1.00 66.62 79 ARG A O 1
ATOM 612 N N . ARG A 1 80 ? -19.878 0.380 -16.705 1.00 72.50 80 ARG A N 1
ATOM 613 C CA . ARG A 1 80 ? -20.033 1.795 -17.040 1.00 72.50 80 ARG A CA 1
ATOM 614 C C . ARG A 1 80 ? -18.758 2.343 -17.676 1.00 72.50 80 ARG A C 1
ATOM 616 O O . ARG A 1 80 ? -17.684 2.248 -17.087 1.00 72.50 80 ARG A O 1
ATOM 623 N N . HIS A 1 81 ? -18.900 2.919 -18.866 1.00 77.56 81 HIS A N 1
ATOM 624 C CA . HIS A 1 81 ? -17.793 3.457 -19.658 1.00 77.56 81 HIS A CA 1
ATOM 625 C C . HIS A 1 81 ? -17.121 4.673 -19.000 1.00 77.56 81 HIS A C 1
ATOM 627 O O . HIS A 1 81 ? -15.901 4.786 -19.011 1.00 77.56 81 HIS A O 1
ATOM 633 N N . ASP A 1 82 ? -17.894 5.538 -18.352 1.00 74.56 82 ASP A N 1
ATOM 634 C CA . ASP A 1 82 ? -17.387 6.719 -17.652 1.00 74.56 82 ASP A CA 1
ATOM 635 C C . ASP A 1 82 ? -16.544 6.358 -16.418 1.00 74.56 82 ASP A C 1
ATOM 637 O O . ASP A 1 82 ? -15.515 6.975 -16.165 1.00 74.56 82 ASP A O 1
ATOM 641 N N . TYR A 1 83 ? -16.908 5.294 -15.696 1.00 67.12 83 TYR A N 1
ATOM 642 C CA . TYR A 1 83 ? -16.099 4.790 -14.577 1.00 67.12 83 TYR A CA 1
ATOM 643 C C . TYR A 1 83 ? -14.780 4.192 -15.055 1.00 67.12 83 TYR A C 1
ATOM 645 O O . TYR A 1 83 ? -13.770 4.284 -14.361 1.00 67.12 83 TYR A O 1
ATOM 653 N N . TRP A 1 84 ? -14.787 3.580 -16.239 1.00 73.12 84 TRP A N 1
ATOM 654 C CA . TRP A 1 84 ? -13.561 3.131 -16.878 1.00 73.12 84 TRP A CA 1
ATOM 655 C C . TRP A 1 84 ? -12.677 4.318 -17.271 1.00 73.12 84 TRP A C 1
ATOM 657 O O . TRP A 1 84 ? -11.516 4.330 -16.887 1.00 73.12 84 TRP A O 1
ATOM 667 N N . GLN A 1 85 ? -13.221 5.344 -17.936 1.00 72.44 85 GLN A N 1
ATOM 668 C CA . GLN A 1 85 ? -12.453 6.547 -18.286 1.00 72.44 85 GLN A CA 1
ATOM 669 C C . GLN A 1 85 ? -11.861 7.244 -17.055 1.00 72.44 85 GLN A C 1
ATOM 671 O O . GLN A 1 85 ? -10.690 7.607 -17.073 1.00 72.44 85 GLN A O 1
ATOM 676 N N . TRP A 1 86 ? -12.621 7.364 -15.965 1.00 68.12 86 TRP A N 1
ATOM 677 C CA . TRP A 1 86 ? -12.116 7.968 -14.731 1.00 68.12 86 TRP A CA 1
ATOM 678 C C . TRP A 1 86 ? -10.988 7.146 -14.093 1.00 68.12 86 TRP A C 1
ATOM 680 O O . TRP A 1 86 ? -9.971 7.694 -13.666 1.00 68.12 86 TRP A O 1
ATOM 690 N N . ALA A 1 87 ? -11.115 5.817 -14.087 1.00 68.81 87 ALA A N 1
ATOM 691 C CA . ALA A 1 87 ? -10.067 4.944 -13.574 1.00 68.81 87 ALA A CA 1
ATOM 692 C C . ALA A 1 87 ? -8.757 5.081 -14.373 1.00 68.81 87 ALA A C 1
ATOM 694 O O . ALA A 1 87 ? -7.683 4.936 -13.811 1.00 68.81 87 ALA A O 1
ATOM 695 N N . MET A 1 88 ? -8.798 5.419 -15.659 1.00 72.56 88 MET A N 1
ATOM 696 C CA . MET A 1 88 ? -7.588 5.608 -16.476 1.00 72.56 88 MET A CA 1
ATOM 697 C C . MET A 1 88 ? -6.751 6.819 -16.033 1.00 72.56 88 MET A C 1
ATOM 699 O O . MET A 1 88 ? -5.528 6.813 -16.161 1.00 72.56 88 MET A O 1
ATOM 703 N N . GLU A 1 89 ? -7.401 7.837 -15.467 1.00 66.44 89 GLU A N 1
ATOM 704 C CA . GLU A 1 89 ? -6.762 9.045 -14.940 1.00 66.44 89 GLU A CA 1
ATOM 705 C C . GLU A 1 89 ? -6.267 8.831 -13.498 1.00 66.44 89 GLU A C 1
ATOM 707 O O . GLU A 1 89 ? -5.102 9.080 -13.179 1.00 66.44 89 GLU A O 1
ATOM 712 N N . VAL A 1 90 ? -7.117 8.255 -12.640 1.00 65.31 90 VAL A N 1
ATOM 713 C CA . VAL A 1 90 ? -6.829 8.030 -11.210 1.00 65.31 90 VAL A CA 1
ATOM 714 C C . VAL A 1 90 ? -5.785 6.931 -10.981 1.00 65.31 90 VAL A C 1
ATOM 716 O O . VAL A 1 90 ? -5.100 6.929 -9.962 1.00 65.31 90 VAL A O 1
ATOM 719 N N . MET A 1 91 ? -5.592 6.003 -11.919 1.00 67.44 91 MET A N 1
ATOM 720 C CA . MET A 1 91 ? -4.667 4.871 -11.741 1.00 67.44 91 MET A CA 1
ATOM 721 C C . MET A 1 91 ? -3.181 5.248 -11.791 1.00 67.44 91 MET A C 1
ATOM 723 O O . MET A 1 91 ? -2.333 4.390 -11.570 1.00 67.44 91 MET A O 1
ATOM 727 N N . THR A 1 92 ? -2.857 6.524 -11.990 1.00 74.38 92 THR A N 1
ATOM 728 C CA . THR A 1 92 ? -1.511 7.070 -11.749 1.00 74.38 92 THR A CA 1
ATOM 729 C C . THR A 1 92 ? -1.297 7.535 -10.307 1.00 74.38 92 THR A C 1
ATOM 731 O O . THR A 1 92 ? -0.202 7.981 -9.975 1.00 74.38 92 THR A O 1
ATOM 734 N N . THR A 1 93 ? -2.316 7.433 -9.448 1.00 82.38 93 THR A N 1
ATOM 735 C CA . THR A 1 93 ? -2.292 7.908 -8.059 1.00 82.38 93 THR A CA 1
ATOM 736 C C . THR A 1 93 ? -2.338 6.763 -7.054 1.00 82.38 93 THR A C 1
ATOM 738 O O . THR A 1 93 ? -2.885 5.688 -7.323 1.00 82.38 93 THR A O 1
ATOM 741 N N . TYR A 1 94 ? -1.772 7.010 -5.877 1.00 86.12 94 TYR A N 1
ATOM 742 C CA . TYR A 1 94 ? -1.785 6.084 -4.751 1.00 86.12 94 TYR A CA 1
ATOM 743 C C . TYR A 1 94 ? -2.117 6.848 -3.476 1.00 86.12 94 TYR A C 1
ATOM 745 O O . TYR A 1 94 ? -1.793 8.029 -3.336 1.00 86.12 94 TYR A O 1
ATOM 753 N N . GLY A 1 95 ? -2.735 6.167 -2.523 1.00 88.44 95 GLY A N 1
ATOM 754 C CA . GLY A 1 95 ? -3.060 6.768 -1.244 1.00 88.44 95 GLY A CA 1
ATOM 755 C C . GLY A 1 95 ? -3.487 5.725 -0.223 1.00 88.44 95 GLY A C 1
ATOM 756 O O . GLY A 1 95 ? -3.777 4.587 -0.592 1.00 88.44 95 GLY A O 1
ATOM 757 N N . PRO A 1 96 ? -3.482 6.094 1.064 1.00 91.06 96 PRO A N 1
ATOM 758 C CA . PRO A 1 96 ? -4.049 5.262 2.106 1.00 91.06 96 PRO A CA 1
ATOM 759 C C . PRO A 1 96 ? -5.575 5.389 2.125 1.00 91.06 96 PRO A C 1
ATOM 761 O O . PRO A 1 96 ? -6.106 6.500 2.143 1.00 91.06 96 PRO A O 1
ATOM 764 N N . ASP A 1 97 ? -6.259 4.254 2.236 1.00 91.38 97 ASP A N 1
ATOM 765 C CA . ASP A 1 97 ? -7.682 4.204 2.564 1.00 91.38 97 ASP A CA 1
ATOM 766 C C . ASP A 1 97 ? -7.862 3.928 4.061 1.00 91.38 97 ASP A C 1
ATOM 768 O O . ASP A 1 97 ? -7.319 2.963 4.605 1.00 91.38 97 ASP A O 1
ATOM 772 N N . ILE A 1 98 ? -8.644 4.772 4.743 1.00 94.00 98 ILE A N 1
ATOM 773 C CA . ILE A 1 98 ? -8.952 4.621 6.171 1.00 94.00 98 ILE A CA 1
ATOM 774 C C . ILE A 1 98 ? -10.394 4.139 6.312 1.00 94.00 98 ILE A C 1
ATOM 776 O O . ILE A 1 98 ? -11.341 4.883 6.064 1.00 94.00 98 ILE A O 1
ATOM 780 N N . ASN A 1 99 ? -10.556 2.891 6.748 1.00 94.00 99 ASN A N 1
ATOM 781 C CA . ASN A 1 99 ? -11.859 2.271 6.964 1.00 94.00 99 ASN A CA 1
ATOM 782 C C . ASN A 1 99 ? -12.222 2.320 8.453 1.00 94.00 99 ASN A C 1
ATOM 784 O O . ASN A 1 99 ? -11.484 1.796 9.286 1.00 94.00 99 ASN A O 1
ATOM 788 N N . ILE A 1 100 ? -13.360 2.934 8.788 1.00 92.88 100 ILE A N 1
ATOM 789 C CA . ILE A 1 100 ? -13.848 3.080 10.167 1.00 92.88 100 ILE A CA 1
ATOM 790 C C . ILE A 1 100 ? -15.251 2.480 10.251 1.00 92.88 100 ILE A C 1
ATOM 792 O O . ILE A 1 100 ? -16.148 2.885 9.514 1.00 92.88 100 ILE A O 1
ATOM 796 N N . ALA A 1 101 ? -15.443 1.533 11.168 1.00 90.75 101 ALA A N 1
ATOM 797 C CA . ALA A 1 101 ? -16.763 1.034 11.531 1.00 90.75 101 ALA A CA 1
ATOM 798 C C . ALA A 1 101 ? -17.293 1.807 12.745 1.00 90.75 101 ALA A C 1
ATOM 800 O O . ALA A 1 101 ? -16.556 2.064 13.697 1.00 90.75 101 ALA A O 1
ATOM 801 N N . VAL A 1 102 ? -18.575 2.166 12.711 1.00 88.56 102 VAL A N 1
ATOM 802 C CA . VAL A 1 102 ? -19.255 2.859 13.813 1.00 88.56 102 VAL A CA 1
ATOM 803 C C . VAL A 1 102 ? -20.114 1.846 14.579 1.00 88.56 102 VAL A C 1
ATOM 805 O O . VAL A 1 102 ? -20.849 1.099 13.923 1.00 88.56 102 VAL A O 1
ATOM 808 N N . PRO A 1 103 ? -20.057 1.817 15.927 1.00 88.44 103 PRO A N 1
ATOM 809 C CA . PRO A 1 103 ? -20.908 0.957 16.745 1.00 88.44 103 PRO A CA 1
ATOM 810 C C . PRO A 1 103 ? -22.386 1.093 16.378 1.00 88.44 103 PRO A C 1
ATOM 812 O O . PRO A 1 103 ? -22.873 2.202 16.143 1.00 88.44 103 PRO A O 1
ATOM 815 N N . THR A 1 104 ? -23.101 -0.029 16.332 1.00 88.88 104 THR A N 1
ATOM 816 C CA . THR A 1 104 ? -24.523 -0.082 15.958 1.00 88.88 104 THR A CA 1
ATOM 817 C C . THR A 1 104 ? -25.391 0.798 16.849 1.00 88.88 104 THR A C 1
ATOM 819 O O . THR A 1 104 ? -26.351 1.386 16.372 1.00 88.88 104 THR A O 1
ATOM 822 N N . GLU A 1 105 ? -25.023 0.964 18.119 1.00 90.50 105 GLU A N 1
ATOM 823 C CA . GLU A 1 105 ? -25.751 1.789 19.088 1.00 90.50 105 GLU A CA 1
ATOM 824 C C . GLU A 1 105 ? -25.709 3.290 18.752 1.00 90.50 105 GLU A C 1
ATOM 826 O O . GLU A 1 105 ? -26.513 4.064 19.268 1.00 90.50 105 GLU A O 1
ATOM 831 N N . LEU A 1 106 ? -24.764 3.717 17.906 1.00 86.06 106 LEU A N 1
ATOM 832 C CA . LEU A 1 106 ? -24.597 5.105 17.468 1.00 86.06 106 LEU A CA 1
ATOM 833 C C . LEU A 1 106 ? -25.192 5.372 16.078 1.00 86.06 106 LEU A C 1
ATOM 835 O O . LEU A 1 106 ? -25.212 6.524 15.636 1.00 86.06 106 LEU A O 1
ATOM 839 N N . GLN A 1 107 ? -25.668 4.338 15.384 1.00 84.81 107 GLN A N 1
ATOM 840 C CA . GLN A 1 107 ? -26.334 4.482 14.094 1.00 84.81 107 GLN A CA 1
ATOM 841 C C . GLN A 1 107 ? -27.779 4.927 14.365 1.00 84.81 107 GLN A C 1
ATOM 843 O O . GLN A 1 107 ? -28.596 4.144 14.836 1.00 84.81 107 GLN A O 1
ATOM 848 N N . LYS A 1 108 ? -28.073 6.220 14.164 1.00 75.56 108 LYS A N 1
ATOM 849 C CA . LYS A 1 108 ? -29.451 6.735 14.230 1.00 75.56 108 LYS A CA 1
ATOM 850 C C . LYS A 1 108 ? -30.245 6.215 13.030 1.00 75.56 108 LYS A C 1
ATOM 852 O O . LYS A 1 108 ? -29.698 6.223 11.927 1.00 75.56 108 LYS A O 1
ATOM 857 N N . ASP A 1 109 ? -31.494 5.820 13.278 1.00 68.75 109 ASP A N 1
ATOM 858 C CA . ASP A 1 109 ? -32.496 5.508 12.245 1.00 68.75 109 ASP A CA 1
ATOM 859 C C . ASP A 1 109 ? -32.663 6.650 11.225 1.00 68.75 109 ASP A C 1
ATOM 861 O O . ASP A 1 109 ? -32.652 7.836 11.646 1.00 68.75 109 ASP A O 1
#

Secondary structure (DSSP, 8-state):
--EEEEEEEEE-TTS-EEEEEEEEEEE-PPP-SSHHHHHHHHHHHHHHHHHHHHHTT------SB-SS---------SSSHHHHHHHHHHTTB-------PPPGGG---

Radius of gyration: 17.44 Å; chains: 1; bounding box: 49×25×46 Å

pLDDT: mean 82.92, std 12.58, range [60.59, 98.31]

Sequence (109 aa):
MPYVVEGYHVPDQDFAAVDIKPKGVEIRTPVASSLEECLASFETLLRRLQTALAEEGMSVAALSHHPLEKTFSGPQNKRRHDYWQWAMEVMTTYGPDINIAVPTELQKD